Protein AF-A0A0E9MJL8-F1 (afdb_monomer_lite)

Radius of gyration: 23.1 Å; chains: 1; bounding box: 57×19×71 Å

Sequence (100 aa):
MGVYFTLAQYRIEGEEMATENRIIYLKVYCDQWKDSLDRAEGQRDRLIELKNSGLSAFDDDGKELLPIMIEEADEAARLYKRILTKMESLRDRAISGGDV

Secondary structure (DSSP, 8-state):
--SHHHHHHHHHHHHHHHHHHHHHHHHHHHHHHHHHHHHHHHHHHHHHHHHHTT---B-TT--BHHHHHHHHHHHHHHHHHHHHHHHHHHHHHHHTT---

pLDDT: mean 85.34, std 14.16, range [49.34, 97.0]

Structure (mmCIF, N/CA/C/O backbone):
data_AF-A0A0E9MJL8-F1
#
_entry.id   AF-A0A0E9MJL8-F1
#
loop_
_atom_site.group_PDB
_atom_site.id
_atom_site.type_symbol
_atom_site.label_atom_id
_atom_site.label_alt_id
_atom_site.label_comp_id
_atom_site.label_asym_id
_atom_site.label_entity_id
_atom_site.label_seq_id
_atom_site.pdbx_PDB_ins_code
_atom_site.Cartn_x
_atom_site.Cartn_y
_atom_site.Cartn_z
_atom_site.occupancy
_atom_site.B_iso_or_equiv
_atom_site.auth_seq_id
_atom_site.auth_comp_id
_atom_site.auth_asym_id
_atom_site.auth_atom_id
_atom_site.pdbx_PDB_model_num
ATOM 1 N N . MET A 1 1 ? 38.310 -2.170 -43.440 1.00 49.34 1 MET A N 1
ATOM 2 C CA . MET A 1 1 ? 37.548 -1.245 -42.567 1.00 49.34 1 MET A CA 1
ATOM 3 C C . MET A 1 1 ? 36.180 -1.805 -42.116 1.00 49.34 1 MET A C 1
ATOM 5 O O . MET A 1 1 ? 35.326 -1.028 -41.728 1.00 49.34 1 MET A O 1
ATOM 9 N N . GLY A 1 2 ? 35.948 -3.130 -42.094 1.00 53.09 2 GLY A N 1
ATOM 10 C CA . GLY A 1 2 ? 34.589 -3.694 -41.938 1.00 53.09 2 GLY A CA 1
ATOM 11 C C . GLY A 1 2 ? 34.285 -4.486 -40.659 1.00 53.09 2 GLY A C 1
ATOM 12 O O . GLY A 1 2 ? 33.249 -5.124 -40.618 1.00 53.09 2 GLY A O 1
ATOM 13 N N . VAL A 1 3 ? 35.169 -4.503 -39.651 1.00 54.84 3 VAL A N 1
ATOM 14 C CA . VAL A 1 3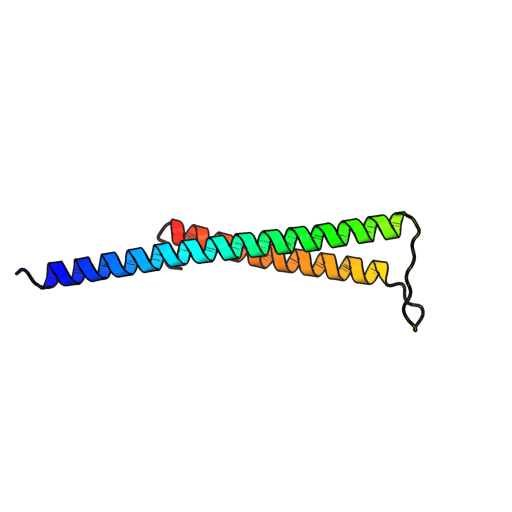 ? 34.989 -5.350 -38.443 1.00 54.84 3 VAL A CA 1
ATOM 15 C C . VAL A 1 3 ? 34.622 -4.529 -37.197 1.00 54.84 3 VAL A C 1
ATOM 17 O O . VAL A 1 3 ? 33.859 -4.984 -36.354 1.00 54.84 3 VAL A O 1
ATOM 20 N N . TYR A 1 4 ? 35.099 -3.282 -37.101 1.00 52.94 4 TYR A N 1
ATOM 21 C CA . TYR A 1 4 ? 34.765 -2.382 -35.988 1.00 52.94 4 TYR A CA 1
ATOM 22 C C . TYR A 1 4 ? 33.321 -1.863 -36.046 1.00 52.94 4 TYR A C 1
ATOM 24 O O . TYR A 1 4 ? 32.710 -1.658 -35.003 1.00 52.94 4 TYR A O 1
ATOM 32 N N . PHE A 1 5 ? 32.765 -1.695 -37.250 1.00 52.94 5 PHE A N 1
ATOM 33 C CA . PHE A 1 5 ? 31.381 -1.252 -37.439 1.00 52.94 5 PHE A CA 1
ATOM 34 C C . PHE A 1 5 ? 30.384 -2.315 -36.949 1.00 52.94 5 PHE A C 1
ATOM 36 O O . PHE A 1 5 ? 29.449 -2.001 -36.225 1.00 52.94 5 PHE A O 1
ATOM 43 N N . THR A 1 6 ? 30.649 -3.592 -37.235 1.00 61.69 6 THR A N 1
ATOM 44 C CA . THR A 1 6 ? 29.776 -4.716 -36.863 1.00 61.69 6 THR A CA 1
ATOM 45 C C . THR A 1 6 ? 29.763 -4.985 -35.360 1.00 61.69 6 THR A C 1
ATOM 47 O O . THR A 1 6 ? 28.712 -5.278 -34.805 1.00 61.69 6 THR A O 1
ATOM 50 N N . LEU A 1 7 ? 30.911 -4.856 -34.684 1.00 61.81 7 LEU A N 1
ATOM 51 C CA . LEU A 1 7 ? 30.997 -5.021 -33.226 1.00 61.81 7 LEU A CA 1
ATOM 52 C C . LEU A 1 7 ? 30.349 -3.858 -32.467 1.00 61.81 7 LEU A C 1
ATOM 54 O O . LEU A 1 7 ? 29.737 -4.081 -31.426 1.00 61.81 7 LEU A O 1
ATOM 58 N N . ALA A 1 8 ? 30.464 -2.631 -32.983 1.00 62.75 8 ALA A N 1
ATOM 59 C CA . ALA A 1 8 ? 29.764 -1.480 -32.421 1.00 62.75 8 ALA A CA 1
ATOM 60 C C . ALA A 1 8 ? 28.243 -1.637 -32.562 1.00 62.75 8 ALA A C 1
ATOM 62 O O . ALA A 1 8 ? 27.523 -1.406 -31.600 1.00 62.75 8 ALA A O 1
ATOM 63 N N . GLN A 1 9 ? 27.770 -2.114 -33.715 1.00 59.34 9 GLN A N 1
ATOM 64 C CA . GLN A 1 9 ? 26.349 -2.356 -33.963 1.00 59.34 9 GLN A CA 1
ATOM 65 C C . GLN A 1 9 ? 25.775 -3.448 -33.047 1.00 59.34 9 GLN A C 1
ATOM 67 O O . GLN A 1 9 ? 24.777 -3.218 -32.375 1.00 59.34 9 GLN A O 1
ATOM 72 N N . TYR A 1 10 ? 26.472 -4.583 -32.911 1.00 59.69 10 TYR A N 1
ATOM 73 C CA . TYR A 1 10 ? 26.069 -5.667 -32.004 1.00 59.69 10 TYR A CA 1
ATOM 74 C C . TYR A 1 10 ? 26.047 -5.240 -30.529 1.00 59.69 10 TYR A C 1
ATOM 76 O O . TYR A 1 10 ? 25.234 -5.720 -29.741 1.00 59.69 10 TYR A O 1
ATOM 84 N N . ARG A 1 11 ? 26.964 -4.346 -30.136 1.00 64.19 11 ARG A N 1
ATOM 85 C CA . ARG A 1 11 ? 27.010 -3.790 -28.781 1.00 64.19 11 ARG A CA 1
ATOM 86 C C . ARG A 1 11 ? 25.837 -2.846 -28.520 1.00 64.19 11 ARG A C 1
ATOM 88 O O . ARG A 1 11 ? 25.236 -2.949 -27.459 1.00 64.19 11 ARG A O 1
ATOM 95 N N . ILE A 1 12 ? 25.503 -1.987 -29.483 1.00 63.12 12 ILE A N 1
ATOM 96 C CA . ILE A 1 12 ? 24.352 -1.076 -29.399 1.00 63.12 12 ILE A CA 1
ATOM 97 C C . ILE A 1 12 ? 23.050 -1.881 -29.298 1.00 63.12 12 ILE A C 1
ATOM 99 O O . ILE A 1 12 ? 22.272 -1.650 -28.382 1.00 63.12 12 ILE A O 1
ATOM 103 N N . GLU A 1 13 ? 22.866 -2.899 -30.142 1.00 65.62 13 GLU A N 1
ATOM 104 C CA . GLU A 1 13 ? 21.688 -3.782 -30.101 1.00 65.62 13 GLU A CA 1
ATOM 105 C C . GLU A 1 13 ? 21.569 -4.538 -28.759 1.00 65.62 13 GLU A C 1
ATOM 107 O O . GLU A 1 13 ? 20.475 -4.709 -28.217 1.00 65.62 13 GLU A O 1
ATOM 112 N N . GLY A 1 14 ? 22.696 -4.961 -28.173 1.00 61.41 14 GLY A N 1
ATOM 113 C CA . GLY A 1 14 ? 22.728 -5.577 -26.843 1.00 61.41 14 GLY A CA 1
ATOM 114 C C . GLY A 1 14 ? 22.402 -4.608 -25.696 1.00 61.41 14 GLY A C 1
ATOM 115 O O . GLY A 1 14 ? 21.736 -4.998 -24.734 1.00 61.41 14 GLY A O 1
ATOM 116 N N . GLU A 1 15 ? 22.846 -3.353 -25.791 1.00 64.38 15 GLU A N 1
ATOM 117 C CA . GLU A 1 15 ? 22.561 -2.287 -24.819 1.00 64.38 15 GLU A CA 1
ATOM 118 C C . GLU A 1 15 ? 21.096 -1.810 -24.911 1.00 64.38 15 GLU A C 1
ATOM 120 O O . GLU A 1 15 ? 20.450 -1.593 -23.879 1.00 64.38 15 GLU A O 1
ATOM 125 N N . GLU A 1 16 ? 20.527 -1.744 -26.117 1.00 65.06 16 GLU A N 1
ATOM 126 C CA . GLU A 1 16 ? 19.109 -1.444 -26.354 1.00 65.06 16 GLU A CA 1
ATOM 127 C C . GLU A 1 16 ? 18.196 -2.525 -25.755 1.00 65.06 16 GLU A C 1
ATOM 129 O O . GLU A 1 16 ? 17.322 -2.208 -24.943 1.00 65.06 16 GLU A O 1
ATOM 134 N N . MET A 1 17 ? 18.459 -3.811 -26.026 1.00 63.59 17 MET A N 1
ATOM 135 C CA . MET A 1 17 ? 17.689 -4.916 -25.432 1.00 63.59 17 MET A CA 1
ATOM 136 C C . MET A 1 17 ? 17.788 -4.961 -23.897 1.00 63.59 17 MET A C 1
ATOM 138 O O . MET A 1 17 ? 16.816 -5.294 -23.211 1.00 63.59 17 MET A O 1
ATOM 142 N N . ALA A 1 18 ? 18.952 -4.638 -23.323 1.00 69.44 18 ALA A N 1
ATOM 143 C CA . ALA A 1 18 ? 19.113 -4.556 -21.871 1.00 69.44 18 ALA A CA 1
ATOM 144 C C . ALA A 1 18 ? 18.287 -3.404 -21.268 1.00 69.44 18 ALA A C 1
ATOM 146 O O . ALA A 1 18 ? 17.688 -3.559 -20.198 1.00 69.44 18 ALA A O 1
ATOM 147 N N . THR A 1 19 ? 18.212 -2.275 -21.974 1.00 77.06 19 THR A N 1
ATOM 148 C CA . THR A 1 19 ? 17.451 -1.086 -21.566 1.00 77.06 19 THR A CA 1
ATOM 149 C C . THR A 1 19 ? 15.942 -1.330 -21.640 1.00 77.06 19 THR A C 1
ATOM 151 O O . THR A 1 19 ? 15.223 -1.020 -20.687 1.00 77.06 19 THR A O 1
ATOM 154 N N . GLU A 1 20 ? 15.454 -1.975 -22.701 1.00 79.06 20 GLU A N 1
ATOM 155 C CA . GLU A 1 20 ? 14.041 -2.353 -22.835 1.00 79.06 20 GLU A CA 1
ATOM 156 C C . GLU A 1 20 ? 13.596 -3.322 -21.734 1.00 79.06 20 GLU A C 1
ATOM 158 O O . GLU A 1 20 ? 12.584 -3.088 -21.064 1.00 79.06 20 GLU A O 1
ATOM 163 N N . ASN A 1 21 ? 14.392 -4.364 -21.470 1.00 82.06 21 ASN A N 1
ATOM 164 C CA . ASN A 1 21 ? 14.121 -5.300 -20.380 1.00 82.06 21 ASN A CA 1
ATOM 165 C C . ASN A 1 21 ? 14.089 -4.589 -19.021 1.00 82.06 21 ASN A C 1
ATOM 167 O O . ASN A 1 21 ? 13.203 -4.848 -18.204 1.00 82.06 21 ASN A O 1
ATOM 171 N N . ARG A 1 22 ? 15.006 -3.644 -18.779 1.00 82.00 22 ARG A N 1
ATOM 172 C CA . ARG A 1 22 ? 15.033 -2.846 -17.545 1.00 82.00 22 ARG A CA 1
ATOM 173 C C . ARG A 1 22 ? 13.765 -2.003 -17.381 1.00 82.00 22 ARG A C 1
ATOM 175 O O . ARG A 1 22 ? 13.209 -1.965 -16.283 1.00 82.00 22 ARG A O 1
ATOM 182 N N . ILE A 1 23 ? 13.270 -1.379 -18.452 1.00 87.06 23 ILE A N 1
ATOM 183 C CA . ILE A 1 23 ? 12.004 -0.626 -18.437 1.00 87.06 23 ILE A CA 1
ATOM 184 C C . ILE A 1 23 ? 10.822 -1.554 -18.125 1.00 87.06 23 ILE A C 1
ATOM 186 O O . ILE A 1 23 ? 9.949 -1.180 -17.337 1.00 87.06 23 ILE A O 1
ATOM 190 N N . ILE A 1 24 ? 10.792 -2.763 -18.695 1.00 89.31 24 ILE A N 1
ATOM 191 C CA . ILE A 1 24 ? 9.745 -3.760 -18.422 1.00 89.31 24 ILE A CA 1
ATOM 192 C C . ILE A 1 24 ? 9.741 -4.148 -16.939 1.00 89.31 24 ILE A C 1
ATOM 194 O O . ILE A 1 24 ? 8.691 -4.080 -16.300 1.00 89.31 24 ILE A O 1
ATOM 198 N N . TYR A 1 25 ? 10.900 -4.473 -16.359 1.00 87.50 25 TYR A N 1
ATOM 199 C CA . TYR A 1 25 ? 10.988 -4.795 -14.931 1.00 87.50 25 TYR A CA 1
ATOM 200 C C . TYR A 1 25 ? 10.547 -3.627 -14.044 1.00 87.50 25 TYR A C 1
ATOM 202 O O . TYR A 1 25 ? 9.794 -3.831 -13.094 1.00 87.50 25 TYR A O 1
ATOM 210 N N . LEU A 1 26 ? 10.951 -2.394 -14.369 1.00 88.81 26 LEU A N 1
ATOM 211 C CA . LEU A 1 26 ? 10.524 -1.209 -13.621 1.00 88.81 26 LEU A CA 1
ATOM 212 C C . LEU A 1 26 ? 9.006 -1.003 -13.679 1.00 88.81 26 LEU A C 1
ATOM 214 O O . LEU A 1 26 ? 8.420 -0.633 -12.663 1.00 88.81 26 LEU A O 1
ATOM 218 N N . LYS A 1 27 ? 8.357 -1.277 -14.818 1.00 91.00 27 LYS A N 1
ATOM 219 C CA . LYS A 1 27 ? 6.888 -1.255 -14.924 1.00 91.00 27 LYS A CA 1
ATOM 220 C C . LYS A 1 27 ? 6.248 -2.295 -14.007 1.00 91.00 27 LYS A C 1
ATOM 222 O O . LYS A 1 27 ? 5.417 -1.920 -13.188 1.00 91.00 27 LYS A O 1
ATOM 227 N N . VAL A 1 28 ? 6.707 -3.547 -14.067 1.00 93.31 28 VAL A N 1
ATOM 228 C CA . VAL A 1 28 ? 6.201 -4.629 -13.202 1.00 93.31 28 VAL A CA 1
ATOM 229 C C . VAL A 1 28 ? 6.347 -4.269 -11.724 1.00 93.31 28 VAL A C 1
ATOM 231 O O . VAL A 1 28 ? 5.404 -4.437 -10.954 1.00 93.31 28 VAL A O 1
ATOM 234 N N . TYR A 1 29 ? 7.496 -3.726 -11.315 1.00 90.31 29 TYR A N 1
ATOM 235 C CA . TYR A 1 29 ? 7.688 -3.299 -9.931 1.00 90.31 29 TYR A CA 1
ATOM 236 C C . TYR A 1 29 ? 6.787 -2.122 -9.551 1.00 90.31 29 TYR A C 1
ATOM 238 O O . TYR A 1 29 ? 6.243 -2.122 -8.451 1.00 90.31 29 TYR A O 1
ATOM 246 N N . CYS A 1 30 ? 6.594 -1.134 -10.433 1.00 92.75 30 CYS A N 1
ATOM 247 C CA . CYS A 1 30 ? 5.643 -0.048 -10.180 1.00 92.75 30 CYS A CA 1
ATOM 248 C C . CYS A 1 30 ? 4.229 -0.592 -9.944 1.00 92.75 30 CYS A C 1
ATOM 250 O O . CYS A 1 30 ? 3.579 -0.174 -8.989 1.00 92.75 30 CYS A O 1
ATOM 252 N N . ASP A 1 31 ? 3.777 -1.539 -10.765 1.00 94.69 31 ASP A N 1
ATOM 253 C CA . ASP A 1 31 ? 2.442 -2.129 -10.639 1.00 94.69 31 ASP A CA 1
ATOM 254 C C . ASP A 1 31 ? 2.308 -2.927 -9.330 1.00 94.69 31 ASP A C 1
ATOM 256 O O . ASP A 1 31 ? 1.345 -2.748 -8.590 1.00 94.69 31 ASP A O 1
ATOM 260 N N . GLN A 1 32 ? 3.327 -3.704 -8.948 1.00 94.00 32 GLN A N 1
ATOM 261 C CA . GLN A 1 32 ? 3.350 -4.409 -7.658 1.00 94.00 32 GLN A CA 1
ATOM 262 C C . GLN A 1 32 ? 3.293 -3.461 -6.450 1.00 94.00 32 GLN A C 1
ATOM 264 O O . GLN A 1 32 ? 2.633 -3.762 -5.447 1.00 94.00 32 GLN A O 1
ATOM 269 N N . TRP A 1 33 ? 3.989 -2.323 -6.517 1.00 93.25 33 TRP A N 1
ATOM 270 C CA . TRP A 1 33 ? 3.942 -1.316 -5.456 1.00 93.25 33 TRP A CA 1
ATOM 271 C C . TRP A 1 33 ? 2.600 -0.581 -5.413 1.00 93.25 33 TRP A C 1
ATOM 273 O O . TRP A 1 33 ? 2.136 -0.290 -4.312 1.00 93.25 33 TRP A O 1
ATOM 283 N N . LYS A 1 34 ? 1.954 -0.340 -6.563 1.00 95.31 34 LYS A N 1
ATOM 284 C CA . LYS A 1 34 ? 0.578 0.185 -6.632 1.00 95.31 34 LYS A CA 1
ATOM 285 C C . LYS A 1 34 ? -0.409 -0.767 -5.972 1.00 95.31 34 LYS A C 1
ATOM 287 O O . LYS A 1 34 ? -1.072 -0.368 -5.024 1.00 95.31 34 LYS A O 1
ATOM 292 N N . ASP A 1 35 ? -0.395 -2.042 -6.352 1.00 96.69 35 ASP A N 1
ATOM 293 C CA . ASP A 1 35 ? -1.257 -3.058 -5.738 1.00 96.69 35 ASP A CA 1
ATOM 294 C C . ASP A 1 35 ? -1.041 -3.165 -4.220 1.00 96.69 35 ASP A C 1
ATOM 296 O O . ASP A 1 35 ? -1.965 -3.429 -3.450 1.00 96.69 35 ASP A O 1
ATOM 300 N N . SER A 1 36 ? 0.203 -3.006 -3.762 1.00 93.81 36 SER A N 1
ATOM 301 C CA . SER A 1 36 ? 0.530 -3.055 -2.333 1.00 93.81 36 SER A CA 1
ATOM 302 C C . SER A 1 36 ? 0.045 -1.810 -1.588 1.00 93.81 36 SER A C 1
ATOM 304 O O . SER A 1 36 ? -0.455 -1.939 -0.472 1.00 93.81 36 SER A O 1
ATOM 306 N N . LEU A 1 37 ? 0.142 -0.632 -2.211 1.00 96.31 37 LEU A N 1
ATOM 307 C CA . LEU A 1 37 ? -0.424 0.614 -1.696 1.00 96.31 37 LEU A CA 1
ATOM 308 C C . LEU A 1 37 ? -1.948 0.518 -1.576 1.00 96.31 37 LEU A C 1
ATOM 310 O O . LEU A 1 37 ? -2.473 0.739 -0.488 1.00 96.31 37 LEU A O 1
ATOM 314 N N . ASP A 1 38 ? -2.629 0.093 -2.640 1.00 96.31 38 ASP A N 1
ATOM 315 C CA . ASP A 1 38 ? -4.089 -0.034 -2.670 1.00 96.31 38 ASP A CA 1
ATOM 316 C C . ASP A 1 38 ? -4.591 -1.023 -1.607 1.00 96.31 38 ASP A C 1
ATOM 318 O O . ASP A 1 38 ? -5.605 -0.791 -0.945 1.00 96.31 38 ASP A O 1
ATOM 322 N N . ARG A 1 39 ? -3.856 -2.122 -1.380 1.00 95.56 39 ARG A N 1
ATOM 323 C CA . ARG A 1 39 ? -4.164 -3.071 -0.299 1.00 95.56 39 ARG A CA 1
ATOM 324 C C . ARG A 1 39 ? -4.002 -2.457 1.089 1.00 95.56 39 ARG A C 1
ATOM 326 O O . ARG A 1 39 ? -4.863 -2.692 1.934 1.00 95.56 39 ARG A O 1
ATOM 333 N N . ALA A 1 40 ? -2.936 -1.694 1.329 1.00 94.38 40 ALA A N 1
ATOM 334 C CA . ALA A 1 40 ? -2.705 -1.044 2.619 1.00 94.38 40 ALA A CA 1
ATOM 335 C C . ALA A 1 40 ? -3.765 0.030 2.910 1.00 94.38 40 ALA A C 1
ATOM 337 O O . ALA A 1 40 ? -4.355 0.036 3.991 1.00 94.38 40 ALA A O 1
ATOM 338 N N . GLU A 1 41 ? -4.073 0.883 1.929 1.00 96.19 41 GLU A N 1
ATOM 339 C CA . GLU A 1 41 ? -5.129 1.896 2.048 1.00 96.19 41 GLU A CA 1
ATOM 340 C C . GLU A 1 41 ? -6.505 1.239 2.236 1.00 96.19 41 GLU A C 1
ATOM 342 O O . GLU A 1 41 ? -7.246 1.601 3.148 1.00 96.19 41 GLU A O 1
ATOM 347 N N . GLY A 1 42 ? -6.808 0.188 1.470 1.00 97.00 42 GLY A N 1
ATOM 348 C CA . GLY A 1 42 ? -8.048 -0.569 1.620 1.00 97.00 42 GLY A CA 1
ATOM 349 C C . GLY A 1 42 ? -8.163 -1.331 2.947 1.00 97.00 42 GLY A C 1
ATOM 350 O O . GLY A 1 42 ? -9.276 -1.567 3.418 1.00 97.00 42 GLY A O 1
ATOM 351 N N . GLN A 1 43 ? -7.050 -1.735 3.566 1.00 95.62 43 GLN A N 1
ATOM 352 C CA . GLN A 1 43 ? -7.046 -2.309 4.914 1.00 95.62 43 GLN A CA 1
ATOM 353 C C . GLN A 1 43 ? -7.311 -1.231 5.966 1.00 95.62 43 GLN A C 1
ATOM 355 O O . GLN A 1 43 ? -8.147 -1.441 6.847 1.00 95.62 43 GLN A O 1
ATOM 360 N N . ARG A 1 44 ? -6.644 -0.078 5.858 1.00 96.56 44 ARG A N 1
ATOM 361 C CA . ARG A 1 44 ? -6.871 1.073 6.737 1.00 96.56 44 ARG A CA 1
ATOM 362 C C . ARG A 1 44 ? -8.339 1.487 6.730 1.00 96.56 44 ARG A C 1
ATOM 364 O O . ARG A 1 44 ? -8.932 1.622 7.796 1.00 96.56 44 ARG A O 1
ATOM 371 N N . ASP A 1 45 ? -8.929 1.650 5.550 1.00 96.88 45 ASP A N 1
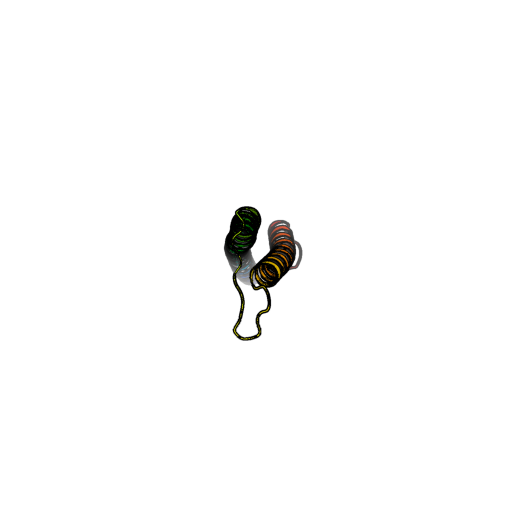ATOM 372 C CA . ASP A 1 45 ? -10.305 2.133 5.418 1.00 96.88 45 ASP A CA 1
ATOM 373 C C . ASP A 1 45 ? -11.299 1.163 6.076 1.00 96.88 45 ASP A C 1
ATOM 375 O O . ASP A 1 45 ? -12.162 1.590 6.844 1.00 96.88 45 ASP A O 1
ATOM 379 N N . ARG A 1 46 ? -11.100 -0.153 5.912 1.00 95.81 46 ARG A N 1
ATOM 380 C CA . ARG A 1 46 ? -11.892 -1.173 6.624 1.00 95.81 46 ARG A CA 1
ATOM 381 C C . ARG A 1 46 ? -11.728 -1.097 8.140 1.00 95.81 46 ARG A C 1
ATOM 383 O O . ARG A 1 46 ? -12.706 -1.243 8.865 1.00 95.81 46 ARG A O 1
ATOM 390 N N . LEU A 1 47 ? -10.510 -0.889 8.640 1.00 95.69 47 LEU A N 1
ATOM 391 C CA . LEU A 1 47 ? -10.271 -0.759 10.081 1.00 95.69 47 LEU A CA 1
ATOM 392 C C . LEU A 1 47 ? -10.941 0.502 10.652 1.00 95.69 47 LEU A C 1
ATOM 394 O O . LEU A 1 47 ? -11.508 0.452 11.744 1.00 95.69 47 LEU A O 1
ATOM 398 N N . ILE A 1 48 ? -10.934 1.607 9.900 1.00 95.00 48 ILE A N 1
ATOM 399 C CA . ILE A 1 48 ? -11.649 2.840 10.252 1.00 95.00 48 ILE A CA 1
ATOM 400 C C . ILE A 1 48 ? -13.162 2.597 10.286 1.00 95.00 48 ILE A C 1
ATOM 402 O O . ILE A 1 48 ? -13.819 3.011 11.241 1.00 95.00 48 ILE A O 1
ATOM 406 N N . GLU A 1 49 ? -13.722 1.906 9.292 1.00 96.19 49 GLU A N 1
ATOM 407 C CA . GLU A 1 49 ? -15.142 1.532 9.277 1.00 96.19 49 GLU A CA 1
ATOM 408 C C . GLU A 1 49 ? -15.518 0.673 10.489 1.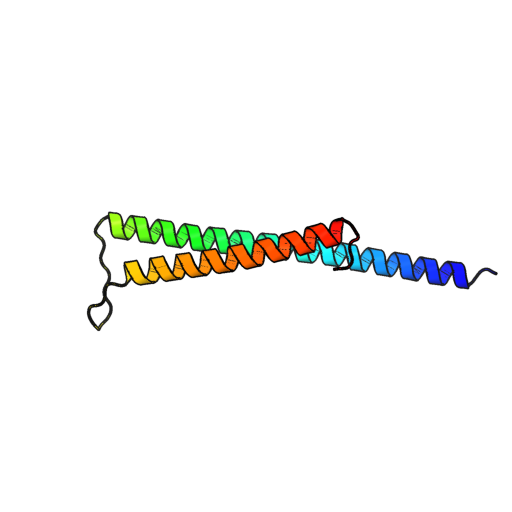00 96.19 49 GLU A C 1
ATOM 410 O O . GLU A 1 49 ? -16.507 0.966 11.164 1.00 96.19 49 GLU A O 1
ATOM 415 N N . LEU A 1 50 ? -14.705 -0.336 10.820 1.00 94.69 50 LEU A N 1
ATOM 416 C CA . LEU A 1 50 ? -14.916 -1.182 11.997 1.00 94.69 50 LEU A CA 1
ATOM 417 C C . LEU A 1 50 ? -1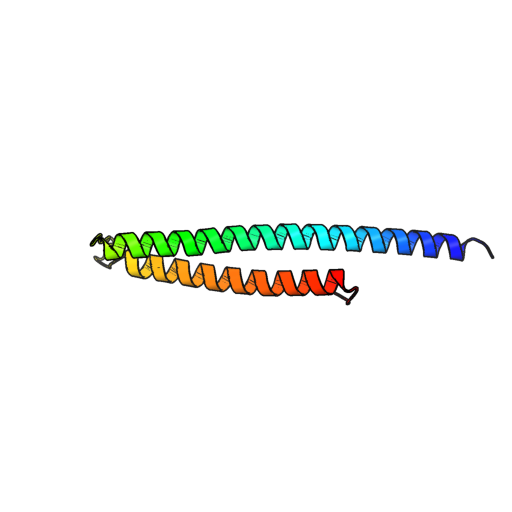4.902 -0.356 13.287 1.00 94.69 50 LEU A C 1
ATOM 419 O O . LEU A 1 50 ? -15.832 -0.463 14.089 1.00 94.69 50 LEU A O 1
ATOM 423 N N . LYS A 1 51 ? -13.913 0.524 13.457 1.00 92.81 51 LYS A N 1
ATOM 424 C CA . LYS A 1 51 ? -13.844 1.428 14.611 1.00 92.81 51 LYS A CA 1
ATOM 425 C C . LYS A 1 51 ? -15.077 2.337 14.693 1.00 92.81 51 LYS A C 1
ATOM 427 O O . LYS A 1 51 ? -15.683 2.464 15.754 1.00 92.81 51 LYS A O 1
ATOM 432 N N . ASN A 1 52 ? -15.488 2.931 13.573 1.00 95.06 52 ASN A N 1
ATOM 433 C CA . ASN A 1 52 ? -16.651 3.822 13.507 1.00 95.06 52 ASN A CA 1
ATOM 434 C C . ASN A 1 52 ? -17.982 3.089 13.735 1.00 95.06 52 ASN A C 1
ATOM 436 O O . ASN A 1 52 ? -18.940 3.701 14.203 1.00 95.06 52 ASN A O 1
ATOM 440 N N . SER A 1 53 ? -18.043 1.786 13.447 1.00 95.50 53 SER A N 1
ATOM 441 C CA . SER A 1 53 ? -19.196 0.936 13.770 1.00 95.50 53 SER A CA 1
ATOM 442 C C . SER A 1 53 ? -19.329 0.624 15.268 1.00 95.50 53 SER A C 1
ATOM 444 O O . SER A 1 53 ? -20.325 0.033 15.684 1.00 95.50 53 SER A O 1
ATOM 446 N N . GLY A 1 54 ? -18.350 1.034 16.083 1.00 91.50 54 GLY A N 1
ATOM 447 C CA . GLY A 1 54 ? -18.308 0.770 17.519 1.00 91.50 54 GLY A CA 1
ATOM 448 C C . GLY A 1 54 ? -17.666 -0.569 17.881 1.00 91.50 54 GLY A C 1
ATOM 449 O O . GLY A 1 54 ? -17.792 -1.005 19.024 1.00 91.50 54 GLY A O 1
ATOM 450 N N . LEU A 1 55 ? -16.988 -1.232 16.934 1.00 93.06 55 LEU A N 1
ATOM 451 C CA . LEU A 1 55 ? -16.169 -2.397 17.249 1.00 93.06 55 LEU A CA 1
ATOM 452 C C . LEU A 1 55 ? -14.951 -1.940 18.059 1.00 93.06 55 LEU A C 1
ATOM 454 O O . LEU A 1 55 ? -14.270 -0.989 17.679 1.00 93.06 55 LEU A O 1
ATOM 458 N N . SER A 1 56 ? -14.640 -2.665 19.128 1.00 90.94 56 SER A N 1
ATOM 459 C CA . SER A 1 56 ? -13.388 -2.518 19.865 1.00 90.94 56 SER A CA 1
ATOM 460 C C . SER A 1 56 ? -12.712 -3.878 19.965 1.00 90.94 56 SER A C 1
ATOM 462 O O . SER A 1 56 ? -13.364 -4.893 20.211 1.00 90.94 56 SER A O 1
ATOM 464 N N . ALA A 1 57 ? -11.400 -3.894 19.762 1.00 90.31 57 ALA A N 1
ATOM 465 C CA . ALA A 1 57 ? -10.555 -5.065 19.944 1.00 90.31 57 ALA A CA 1
ATOM 466 C C . ALA A 1 57 ? -9.455 -4.692 20.933 1.00 90.31 57 ALA A C 1
ATOM 468 O O . ALA A 1 57 ? -8.897 -3.601 20.821 1.00 90.31 57 ALA A O 1
ATOM 469 N N . PHE A 1 58 ? -9.165 -5.576 21.883 1.00 94.50 58 PHE A N 1
ATOM 470 C CA 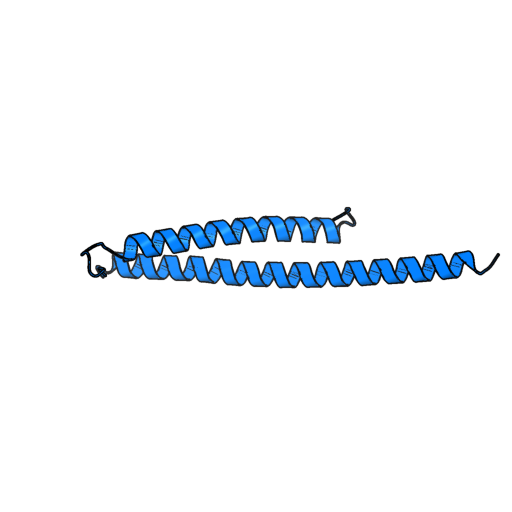. PHE A 1 58 ? -8.167 -5.348 22.923 1.00 94.50 58 PHE A CA 1
ATOM 471 C C . PHE A 1 58 ? -7.157 -6.494 22.943 1.00 94.50 58 PHE A C 1
ATOM 473 O O . PHE A 1 58 ? -7.524 -7.630 22.641 1.00 94.50 58 PHE A O 1
ATOM 480 N N . ASP A 1 59 ? -5.904 -6.191 23.271 1.00 93.19 59 ASP A N 1
ATOM 481 C CA . ASP A 1 59 ? -4.898 -7.209 23.581 1.00 93.19 59 ASP A CA 1
ATOM 482 C C . ASP A 1 59 ? -5.050 -7.745 25.016 1.00 93.19 59 ASP A C 1
ATOM 484 O O . ASP A 1 59 ? -5.919 -7.313 25.780 1.00 93.19 59 ASP A O 1
ATOM 488 N N . ASP A 1 60 ? -4.185 -8.690 25.386 1.00 93.81 60 ASP A N 1
ATOM 489 C CA . ASP A 1 60 ? -4.156 -9.293 26.725 1.00 93.81 60 ASP A CA 1
ATOM 490 C C . ASP A 1 60 ? -3.825 -8.272 27.836 1.00 93.81 60 ASP A C 1
ATOM 492 O O . ASP A 1 60 ? -4.174 -8.489 28.998 1.00 93.81 60 ASP A O 1
ATOM 496 N N . ASP A 1 61 ? -3.207 -7.137 27.483 1.00 93.88 61 ASP A N 1
ATOM 497 C CA . ASP A 1 61 ? -2.895 -6.023 28.386 1.00 93.88 61 ASP A CA 1
ATOM 498 C C . ASP A 1 61 ? -4.043 -4.989 28.473 1.00 93.88 61 ASP A C 1
ATOM 500 O O . ASP A 1 61 ? -3.942 -3.998 29.205 1.00 93.88 61 ASP A O 1
ATOM 504 N N . GLY A 1 62 ? -5.141 -5.192 27.734 1.00 91.19 62 GLY A N 1
ATOM 505 C CA . GLY A 1 62 ? -6.298 -4.296 27.695 1.00 91.19 62 GLY A CA 1
ATOM 506 C C . GLY A 1 62 ? -6.113 -3.040 26.834 1.00 91.19 62 GLY A C 1
ATOM 507 O O . GLY A 1 62 ? -6.874 -2.081 26.989 1.00 91.19 62 GLY A O 1
ATOM 508 N N . LYS A 1 63 ? -5.125 -3.002 25.934 1.00 92.62 63 LYS A N 1
ATOM 509 C CA . LYS A 1 63 ? -4.914 -1.888 24.996 1.00 92.62 63 LYS A CA 1
ATOM 510 C C . LYS A 1 63 ? -5.778 -2.050 23.759 1.00 92.62 63 LYS A C 1
ATOM 512 O O . LYS A 1 63 ? -5.875 -3.135 23.198 1.00 92.62 63 LYS A O 1
ATOM 517 N N . GLU A 1 64 ? -6.370 -0.951 23.304 1.00 94.19 64 GLU A N 1
ATOM 518 C CA . GLU A 1 64 ? -7.193 -0.954 22.098 1.00 94.19 64 GLU A CA 1
ATOM 519 C C . GLU A 1 64 ? -6.326 -1.146 20.841 1.00 94.19 64 GLU A C 1
ATOM 521 O O . GLU A 1 64 ? -5.443 -0.342 20.542 1.00 94.19 64 GLU A O 1
ATOM 526 N N . LEU A 1 65 ? -6.603 -2.211 20.089 1.00 94.56 65 LEU A N 1
ATOM 527 C CA . LEU A 1 65 ? -5.818 -2.644 18.935 1.00 94.56 65 LEU A CA 1
ATOM 528 C C . LEU A 1 65 ? -6.155 -1.879 17.655 1.00 94.56 65 LEU A C 1
ATOM 530 O O . LEU A 1 65 ? -5.267 -1.612 16.852 1.00 94.56 65 LEU A O 1
ATOM 534 N N . LEU A 1 66 ? -7.423 -1.509 17.443 1.00 94.06 66 LEU A N 1
ATOM 535 C CA . LEU A 1 66 ? -7.843 -0.891 16.178 1.00 94.06 66 LEU A CA 1
ATOM 536 C C . LEU A 1 66 ? -7.099 0.417 15.860 1.00 94.06 66 LEU A C 1
ATOM 538 O O . LEU A 1 66 ? -6.668 0.561 14.718 1.00 94.06 66 LEU A O 1
ATOM 542 N N . PRO A 1 67 ? -6.894 1.361 16.804 1.00 94.19 67 PRO A N 1
ATOM 543 C CA . PRO A 1 67 ? -6.089 2.552 16.539 1.00 94.19 67 PRO A CA 1
ATOM 544 C C . PRO A 1 67 ? -4.654 2.226 16.107 1.00 94.19 67 PRO A C 1
ATOM 546 O O . PRO A 1 67 ? -4.164 2.844 15.167 1.00 94.19 67 PRO A O 1
ATOM 549 N N . ILE A 1 68 ? -4.025 1.234 16.745 1.00 94.44 68 ILE A N 1
ATOM 550 C CA . ILE A 1 68 ? -2.655 0.799 16.438 1.00 94.44 68 ILE A CA 1
ATOM 551 C C . ILE A 1 68 ? -2.603 0.215 15.022 1.00 94.44 68 ILE A C 1
ATOM 553 O O . ILE A 1 68 ? -1.792 0.634 14.206 1.00 94.44 68 ILE A O 1
ATOM 557 N N . MET A 1 69 ? -3.531 -0.683 14.686 1.00 94.88 69 MET A N 1
ATOM 558 C CA . MET A 1 69 ? -3.589 -1.300 13.357 1.00 94.88 69 MET A CA 1
ATOM 559 C C . MET A 1 69 ? -3.878 -0.284 12.239 1.00 94.88 69 MET A C 1
ATOM 561 O O . MET A 1 69 ? -3.393 -0.445 11.119 1.00 94.88 69 MET A O 1
ATOM 565 N N . ILE A 1 70 ? -4.680 0.753 12.516 1.00 95.38 70 ILE A N 1
ATOM 566 C CA . ILE A 1 70 ? -4.924 1.857 11.572 1.00 95.38 70 ILE A CA 1
ATOM 567 C C . ILE A 1 70 ? -3.627 2.633 11.328 1.00 95.38 70 ILE A C 1
ATOM 569 O O . ILE A 1 70 ? -3.297 2.907 10.175 1.00 95.38 70 ILE A O 1
ATOM 573 N N . GLU A 1 71 ? -2.891 2.961 12.392 1.00 95.88 71 GLU A N 1
ATOM 574 C CA . GLU A 1 71 ? -1.610 3.665 12.301 1.00 95.88 71 GLU A CA 1
ATOM 575 C C . GLU A 1 71 ? -0.572 2.850 11.519 1.00 95.88 71 GLU A C 1
ATOM 577 O O . GLU A 1 71 ? 0.040 3.375 10.590 1.00 95.88 71 GLU A O 1
ATOM 582 N N . GLU A 1 72 ? -0.446 1.551 11.799 1.00 95.50 72 GLU A N 1
ATOM 583 C CA . GLU A 1 72 ? 0.441 0.642 11.062 1.00 95.50 72 GLU A CA 1
ATOM 584 C C . GLU A 1 72 ? 0.094 0.574 9.565 1.00 95.50 72 GLU A C 1
ATOM 586 O O . GLU A 1 72 ? 0.983 0.616 8.708 1.00 95.50 72 GLU A O 1
ATOM 591 N N . ALA A 1 73 ? -1.199 0.511 9.225 1.00 95.12 73 ALA A N 1
ATOM 592 C CA . ALA A 1 73 ? -1.648 0.521 7.835 1.00 95.12 73 ALA A CA 1
ATOM 593 C C . ALA A 1 73 ? -1.338 1.862 7.139 1.00 95.12 73 ALA A C 1
ATOM 595 O O . ALA A 1 73 ? -0.909 1.874 5.980 1.00 95.12 73 ALA A O 1
ATOM 596 N N . ASP A 1 74 ? -1.489 2.987 7.844 1.00 96.25 74 ASP A N 1
ATOM 597 C CA . ASP A 1 74 ? -1.107 4.314 7.351 1.00 96.25 74 ASP A CA 1
ATOM 598 C C . ASP A 1 74 ? 0.408 4.437 7.129 1.00 96.25 74 ASP A C 1
ATOM 600 O O . ASP A 1 74 ? 0.853 4.999 6.120 1.00 96.25 74 ASP A O 1
ATOM 604 N N . GLU A 1 75 ? 1.226 3.912 8.041 1.00 96.62 75 GLU A N 1
ATOM 605 C CA . GLU A 1 75 ? 2.681 3.888 7.891 1.00 96.62 75 GLU A CA 1
ATOM 606 C C . GLU A 1 75 ? 3.115 3.038 6.693 1.00 96.62 75 GLU A C 1
ATOM 608 O O . GLU A 1 75 ? 3.930 3.493 5.877 1.00 96.62 75 GLU A O 1
ATOM 613 N N . ALA A 1 76 ? 2.526 1.851 6.532 1.00 94.50 76 ALA A N 1
ATOM 614 C CA . ALA A 1 76 ? 2.769 0.984 5.385 1.00 94.50 76 ALA A CA 1
ATOM 615 C C . ALA A 1 76 ? 2.402 1.683 4.065 1.00 94.50 76 ALA A C 1
ATOM 617 O O . ALA A 1 76 ? 3.224 1.734 3.144 1.00 94.50 76 ALA A O 1
ATOM 618 N N . ALA A 1 77 ? 1.224 2.312 3.991 1.00 95.62 77 ALA A N 1
ATOM 619 C CA . ALA A 1 77 ? 0.793 3.064 2.814 1.00 95.62 77 ALA A CA 1
ATOM 620 C C . ALA A 1 77 ? 1.763 4.214 2.478 1.00 95.62 77 ALA A C 1
ATOM 622 O O . ALA A 1 77 ? 2.179 4.379 1.326 1.00 95.62 77 ALA A O 1
ATOM 623 N N . ARG A 1 78 ? 2.218 4.983 3.479 1.00 96.25 78 ARG A N 1
ATOM 624 C CA . ARG A 1 78 ? 3.220 6.050 3.273 1.00 96.25 78 ARG A CA 1
ATOM 625 C C . ARG A 1 78 ? 4.540 5.505 2.732 1.00 96.25 78 ARG A C 1
ATOM 627 O O . ARG A 1 78 ? 5.143 6.132 1.852 1.00 96.25 78 ARG A O 1
ATOM 634 N N . LEU A 1 79 ? 4.998 4.364 3.247 1.00 95.19 79 LEU A N 1
ATOM 635 C CA . LEU A 1 79 ? 6.219 3.714 2.780 1.00 95.19 79 LEU A CA 1
ATOM 636 C C . LEU A 1 79 ? 6.076 3.260 1.322 1.00 95.19 79 LEU A C 1
ATOM 638 O O . LEU A 1 79 ? 6.928 3.599 0.496 1.00 95.19 79 LEU A O 1
ATOM 642 N N . TYR A 1 80 ? 4.989 2.561 0.990 1.00 94.06 80 TYR A N 1
ATOM 643 C CA . TYR A 1 80 ? 4.726 2.069 -0.364 1.00 94.06 80 TYR A CA 1
ATOM 644 C C . TYR A 1 80 ? 4.611 3.209 -1.368 1.00 94.06 80 TYR A C 1
ATOM 646 O O . TYR A 1 80 ? 5.261 3.169 -2.412 1.00 94.06 80 TYR A O 1
ATOM 654 N N . LYS A 1 81 ? 3.909 4.289 -1.011 1.00 95.31 81 LYS A N 1
ATOM 655 C CA . LYS A 1 81 ? 3.824 5.498 -1.836 1.00 95.31 81 LYS A CA 1
ATOM 656 C C . LYS A 1 81 ? 5.201 6.098 -2.119 1.00 95.31 81 LYS A C 1
ATOM 658 O O . LYS A 1 81 ? 5.502 6.442 -3.259 1.00 95.31 81 LYS A O 1
ATOM 663 N N . ARG A 1 82 ? 6.075 6.181 -1.108 1.00 95.19 82 ARG A N 1
ATOM 664 C CA . ARG A 1 82 ? 7.442 6.704 -1.276 1.00 95.19 82 ARG A CA 1
ATOM 665 C C . ARG A 1 82 ? 8.284 5.826 -2.203 1.00 95.19 82 ARG A C 1
ATOM 667 O O . ARG A 1 82 ? 9.050 6.363 -3.005 1.00 95.19 82 ARG A O 1
ATOM 674 N N . ILE A 1 83 ? 8.182 4.503 -2.076 1.00 93.25 83 ILE A N 1
ATOM 675 C CA . ILE A 1 83 ? 8.904 3.565 -2.944 1.00 93.25 83 ILE A CA 1
ATOM 676 C C . ILE A 1 83 ? 8.378 3.670 -4.375 1.00 93.25 83 ILE A C 1
ATOM 678 O O . ILE A 1 83 ? 9.179 3.830 -5.295 1.00 93.25 83 ILE A O 1
ATOM 682 N N . LEU A 1 84 ? 7.056 3.675 -4.552 1.00 94.06 84 LEU A N 1
ATOM 683 C CA . LEU A 1 84 ? 6.413 3.821 -5.851 1.00 94.06 84 LEU A CA 1
ATOM 684 C C . LEU A 1 84 ? 6.871 5.097 -6.565 1.00 94.06 84 LEU A C 1
ATOM 686 O O . LEU A 1 84 ? 7.342 5.014 -7.692 1.00 94.06 84 LEU A O 1
ATOM 690 N N . THR A 1 85 ? 6.845 6.254 -5.896 1.00 94.19 85 THR A N 1
ATOM 691 C CA . THR A 1 85 ? 7.306 7.522 -6.490 1.00 94.19 85 THR A CA 1
ATOM 692 C C . THR A 1 85 ? 8.758 7.448 -6.971 1.00 94.19 85 THR A C 1
ATOM 694 O O . THR A 1 85 ? 9.088 7.955 -8.043 1.00 94.19 85 THR A O 1
ATOM 697 N N . LYS A 1 86 ? 9.645 6.797 -6.205 1.00 92.69 86 LYS A N 1
ATOM 698 C CA . LYS A 1 86 ? 11.039 6.601 -6.628 1.00 92.69 86 LYS A CA 1
ATOM 699 C C . LYS A 1 86 ? 11.137 5.678 -7.842 1.00 92.69 86 LYS A C 1
ATOM 701 O O . LYS A 1 86 ? 11.895 5.979 -8.759 1.00 92.69 86 LYS A O 1
ATOM 706 N N . MET A 1 87 ? 10.380 4.584 -7.858 1.00 89.81 87 MET A N 1
ATOM 707 C CA . MET A 1 87 ? 10.374 3.631 -8.970 1.00 89.81 87 MET A CA 1
ATOM 708 C C . MET A 1 87 ? 9.801 4.244 -10.249 1.00 89.81 87 MET A C 1
ATOM 710 O O . MET A 1 87 ? 10.381 4.059 -11.316 1.00 89.81 87 MET A O 1
ATOM 714 N N . GLU A 1 88 ? 8.732 5.033 -10.150 1.00 90.75 88 GLU A N 1
ATOM 715 C CA . GLU A 1 88 ? 8.170 5.765 -11.287 1.00 90.75 88 GLU A CA 1
ATOM 716 C C . GLU A 1 88 ? 9.171 6.790 -11.827 1.00 90.75 88 GLU A C 1
ATOM 718 O O . GLU A 1 88 ? 9.396 6.837 -13.031 1.00 90.75 88 GLU A O 1
ATOM 723 N N . SER A 1 89 ? 9.881 7.511 -10.953 1.00 90.44 89 SER A N 1
ATOM 724 C CA . SER A 1 89 ? 10.955 8.416 -11.379 1.00 90.44 89 SER A CA 1
ATOM 725 C C . SER A 1 89 ? 12.102 7.687 -12.095 1.00 90.44 89 SER A C 1
ATOM 727 O O . SER A 1 89 ? 12.604 8.178 -13.107 1.00 90.44 89 SER A O 1
ATOM 729 N N . LEU A 1 90 ? 12.513 6.510 -11.608 1.00 87.69 90 LEU A N 1
ATOM 730 C CA . LEU A 1 90 ? 13.536 5.687 -12.266 1.00 87.69 90 LEU A CA 1
ATOM 731 C C . LEU A 1 90 ? 13.060 5.166 -13.623 1.00 87.69 90 LEU A C 1
ATOM 733 O O . LEU A 1 90 ? 13.816 5.204 -14.590 1.00 87.69 90 LEU A O 1
ATOM 737 N N . ARG A 1 91 ? 11.807 4.713 -13.707 1.00 87.81 91 ARG A N 1
ATOM 738 C CA . ARG A 1 91 ? 11.174 4.290 -14.960 1.00 87.81 91 ARG A CA 1
ATOM 739 C C . ARG A 1 91 ? 11.146 5.436 -15.967 1.00 87.81 91 ARG A C 1
ATOM 741 O O . ARG A 1 91 ? 11.522 5.231 -17.115 1.00 87.81 91 ARG A O 1
ATOM 748 N N . ASP A 1 92 ? 10.734 6.625 -15.546 1.00 87.94 92 ASP A N 1
ATOM 749 C CA . ASP A 1 92 ? 10.597 7.778 -16.435 1.00 87.94 92 ASP A CA 1
ATOM 750 C C . ASP A 1 92 ? 11.969 8.261 -16.940 1.00 87.94 92 ASP A C 1
ATOM 752 O O . ASP A 1 92 ? 12.103 8.594 -18.117 1.00 87.94 92 ASP A O 1
ATOM 756 N N . ARG A 1 93 ? 13.012 8.202 -16.095 1.00 85.56 93 ARG A N 1
ATOM 757 C CA . ARG A 1 93 ? 14.411 8.431 -16.508 1.00 85.56 93 ARG A CA 1
ATOM 758 C C . ARG A 1 93 ? 14.914 7.378 -17.495 1.00 85.56 93 ARG A C 1
ATOM 760 O O . ARG A 1 93 ? 15.550 7.735 -18.480 1.00 85.56 93 ARG A O 1
ATOM 767 N N . ALA A 1 94 ? 14.605 6.104 -17.257 1.00 83.31 94 ALA A N 1
ATOM 768 C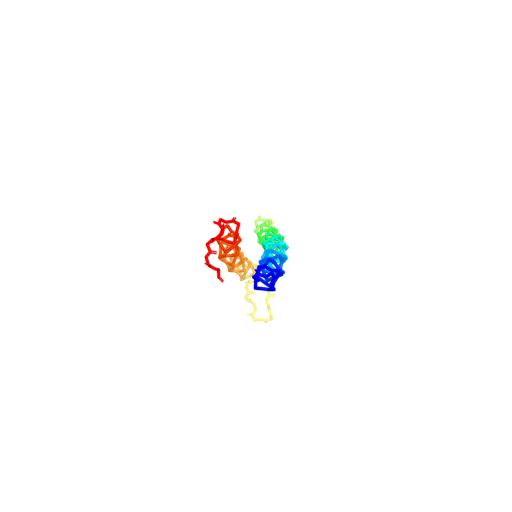 CA . ALA A 1 94 ? 14.981 5.020 -18.162 1.00 83.31 94 ALA A CA 1
ATOM 769 C C . ALA A 1 94 ? 14.316 5.163 -19.540 1.00 83.31 94 ALA A C 1
ATOM 771 O O . ALA A 1 94 ? 14.955 4.930 -20.560 1.00 83.31 94 ALA A O 1
ATOM 772 N N . ILE A 1 95 ? 13.051 5.594 -19.578 1.00 82.44 95 ILE A N 1
ATOM 773 C CA . ILE A 1 95 ? 12.316 5.846 -20.826 1.00 82.44 95 ILE A CA 1
ATOM 774 C C . ILE A 1 95 ? 12.882 7.060 -21.575 1.00 82.44 95 ILE A C 1
ATOM 776 O O . ILE A 1 95 ? 12.926 7.045 -22.802 1.00 82.44 95 ILE A O 1
ATOM 780 N N . SER A 1 96 ? 13.324 8.106 -20.869 1.00 83.56 96 SER A N 1
ATOM 781 C CA . SER A 1 96 ? 13.877 9.311 -21.501 1.00 83.56 96 SER A CA 1
ATOM 782 C C . SER A 1 96 ? 15.323 9.161 -21.991 1.00 83.56 96 SER A C 1
ATOM 784 O O . SER A 1 96 ? 15.887 10.127 -22.505 1.00 83.56 96 SER A O 1
ATOM 786 N N . GLY A 1 97 ? 15.929 7.977 -21.836 1.00 71.75 97 GLY A N 1
ATOM 787 C CA . GLY A 1 97 ? 17.338 7.739 -22.157 1.00 71.75 97 GLY A CA 1
ATOM 788 C C . GLY A 1 97 ? 18.305 8.437 -21.196 1.00 71.75 97 GLY A C 1
ATOM 789 O O . GLY A 1 97 ? 19.485 8.585 -21.508 1.00 71.75 97 GLY A O 1
ATOM 790 N N . GLY A 1 98 ? 17.817 8.900 -20.040 1.00 61.59 98 GLY A N 1
ATOM 791 C CA . GLY A 1 98 ? 18.670 9.405 -18.975 1.00 61.59 98 GLY A CA 1
ATOM 792 C C . GLY A 1 98 ? 19.429 8.256 -18.320 1.00 61.59 98 GLY A C 1
ATOM 793 O O . GLY A 1 98 ? 18.873 7.177 -18.139 1.00 61.59 98 GLY A O 1
ATOM 794 N N . ASP A 1 99 ? 20.683 8.493 -17.935 1.00 53.12 99 ASP A N 1
ATOM 795 C CA . ASP A 1 99 ? 21.465 7.512 -17.178 1.00 53.12 99 ASP A CA 1
ATOM 796 C C . ASP A 1 99 ? 20.708 7.163 -15.884 1.00 53.12 99 ASP A C 1
ATOM 798 O O . ASP A 1 99 ? 20.210 8.073 -15.205 1.00 53.12 99 ASP A O 1
ATOM 802 N N . VAL A 1 100 ? 20.531 5.872 -15.583 1.00 52.88 100 VAL A N 1
ATOM 803 C CA . VAL A 1 100 ? 19.616 5.364 -14.536 1.00 52.88 100 VAL A CA 1
ATOM 804 C C . VAL A 1 100 ? 20.378 4.707 -13.405 1.00 52.88 100 VAL A C 1
ATOM 806 O O . VAL A 1 100 ? 20.950 3.614 -13.644 1.00 52.88 100 VAL A O 1
#

Foldseek 3Di:
DPPVVVVVVVVVVVVVVVLVVVLVVLVVVLVVLVVQLVVLVVQLVVLVVCVVVVDFDADPVGDTCSVVSNVVSVVSNVVSVVVSVVSVVVSVCSVVVHDD